Protein AF-A0A1S1NM81-F1 (afdb_monomer_lite)

Sequence (89 aa):
MKRVQRADGLRQLLLSDRQHDLKRWPTGQPDPFAEALCAGAPVAVSAAQLMRALMHAGLPHEQFCYGRSDYGKTFVLDERDQLTEHNGG

pLDDT: mean 87.68, std 15.46, range [35.44, 96.44]

Radius of gyration: 13.31 Å; chains: 1; bounding box: 32×29×36 Å

Structure (mmCIF, N/CA/C/O backbone):
data_AF-A0A1S1NM81-F1
#
_entry.id   AF-A0A1S1NM81-F1
#
loop_
_atom_site.group_PDB
_atom_site.id
_atom_site.type_symbol
_atom_site.label_atom_id
_atom_site.label_alt_id
_atom_site.label_comp_id
_atom_site.label_asym_id
_atom_site.label_entity_id
_atom_site.label_seq_id
_atom_site.pdbx_PDB_ins_code
_atom_site.Cartn_x
_atom_site.Cartn_y
_atom_site.Cartn_z
_atom_site.occupancy
_atom_site.B_iso_or_equiv
_atom_site.auth_seq_id
_atom_site.auth_comp_id
_atom_site.auth_asym_id
_atom_site.auth_atom_id
_atom_site.pdbx_PDB_model_num
ATOM 1 N N . MET A 1 1 ? -19.378 -12.274 -18.421 1.00 36.72 1 MET A N 1
ATOM 2 C CA . MET A 1 1 ? -18.814 -11.060 -17.788 1.00 36.72 1 MET A CA 1
ATOM 3 C C . MET A 1 1 ? -18.345 -11.434 -16.390 1.00 36.72 1 MET A C 1
ATOM 5 O O . MET A 1 1 ? -19.157 -11.878 -15.588 1.00 36.72 1 MET A O 1
ATOM 9 N N . LYS A 1 2 ? -17.031 -11.410 -16.144 1.00 35.44 2 LYS A N 1
ATOM 10 C CA . LYS A 1 2 ? -16.419 -11.918 -14.908 1.00 35.44 2 LYS A CA 1
ATOM 11 C C . LYS A 1 2 ? -16.599 -10.858 -13.816 1.00 35.44 2 LYS A C 1
ATOM 13 O O . LYS A 1 2 ? -16.050 -9.769 -13.918 1.00 35.44 2 LYS A O 1
ATOM 18 N N . ARG A 1 3 ? -17.445 -11.154 -12.830 1.00 39.09 3 ARG A N 1
ATOM 19 C CA . ARG A 1 3 ? -17.746 -10.290 -11.683 1.00 39.09 3 ARG A CA 1
ATOM 20 C C . ARG A 1 3 ? -16.470 -10.121 -10.853 1.00 39.09 3 ARG A C 1
ATOM 22 O O . ARG A 1 3 ? -16.025 -11.081 -10.230 1.00 39.09 3 ARG A O 1
ATOM 29 N N . VAL A 1 4 ? -15.872 -8.931 -10.893 1.00 44.00 4 VAL A N 1
ATOM 30 C CA . VAL A 1 4 ? -14.746 -8.549 -10.031 1.00 44.00 4 VAL A CA 1
ATOM 31 C C . VAL A 1 4 ? -15.272 -8.584 -8.593 1.00 44.00 4 VAL A C 1
ATOM 33 O O . VAL A 1 4 ? -16.246 -7.904 -8.266 1.00 44.00 4 VAL A O 1
ATOM 36 N N . GLN A 1 5 ? -14.725 -9.487 -7.776 1.00 44.22 5 GLN A N 1
ATOM 37 C CA . GLN A 1 5 ? -14.968 -9.529 -6.332 1.00 44.22 5 GLN A CA 1
ATOM 38 C C . GLN A 1 5 ? -14.698 -8.134 -5.766 1.00 44.22 5 GLN A C 1
ATOM 40 O O . GLN A 1 5 ? -13.712 -7.512 -6.152 1.00 44.22 5 GLN A O 1
ATOM 45 N N . ARG A 1 6 ? -15.583 -7.640 -4.890 1.00 46.97 6 ARG A N 1
ATOM 46 C CA . ARG A 1 6 ? -15.377 -6.381 -4.163 1.00 46.97 6 ARG A CA 1
ATOM 47 C C . ARG A 1 6 ? -13.946 -6.341 -3.634 1.00 46.97 6 ARG A C 1
ATOM 49 O O . ARG A 1 6 ? -13.525 -7.266 -2.942 1.00 46.97 6 ARG A O 1
ATOM 56 N N . ALA A 1 7 ? -13.209 -5.309 -4.014 1.00 53.31 7 ALA A N 1
ATOM 57 C CA . ALA A 1 7 ? -11.794 -5.195 -3.723 1.00 53.31 7 ALA A CA 1
ATOM 58 C C . ALA A 1 7 ? -11.506 -4.630 -2.316 1.00 53.31 7 ALA A C 1
ATOM 60 O O . ALA A 1 7 ? -10.344 -4.373 -2.000 1.00 53.31 7 ALA A O 1
ATOM 61 N N . ASP A 1 8 ? -12.520 -4.627 -1.432 1.00 61.03 8 ASP A N 1
ATOM 62 C CA . ASP A 1 8 ? -12.376 -4.469 0.025 1.00 61.03 8 ASP A CA 1
ATOM 63 C C . ASP A 1 8 ? -11.191 -5.307 0.550 1.00 61.03 8 ASP A C 1
ATOM 65 O O . ASP A 1 8 ? -10.460 -4.899 1.449 1.00 61.03 8 ASP A O 1
ATOM 69 N N . GLY A 1 9 ? -10.953 -6.478 -0.059 1.00 85.75 9 GLY A N 1
ATOM 70 C CA . GLY A 1 9 ? -9.823 -7.347 0.251 1.00 85.75 9 GLY A CA 1
ATOM 71 C C . GLY A 1 9 ? -8.462 -6.652 0.163 1.00 85.75 9 GLY A C 1
ATOM 72 O O . GLY A 1 9 ? -7.688 -6.748 1.108 1.00 85.75 9 GLY A O 1
ATOM 73 N N . LEU A 1 10 ? -8.153 -5.920 -0.912 1.00 91.50 10 LEU A N 1
ATOM 74 C CA . LEU A 1 10 ? -6.821 -5.321 -1.072 1.00 91.50 10 LEU A CA 1
ATOM 75 C C . LEU A 1 10 ? -6.566 -4.217 -0.040 1.00 91.50 10 LEU A C 1
ATOM 77 O O . LEU A 1 10 ? -5.492 -4.165 0.561 1.00 91.50 10 LEU A O 1
ATOM 81 N N . ARG A 1 11 ? -7.571 -3.376 0.216 1.00 94.62 11 ARG A N 1
ATOM 82 C CA . ARG A 1 11 ? -7.514 -2.339 1.253 1.00 94.62 11 ARG A CA 1
ATOM 83 C C . ARG A 1 11 ? -7.273 -2.942 2.634 1.00 94.62 11 ARG A C 1
ATOM 85 O O . ARG A 1 11 ? -6.402 -2.473 3.363 1.00 94.62 11 ARG A O 1
ATOM 92 N N . GLN A 1 12 ? -7.989 -4.016 2.970 1.00 92.62 12 GLN A N 1
ATOM 93 C CA . GLN A 1 12 ? -7.813 -4.728 4.239 1.00 92.62 12 GLN A CA 1
ATOM 94 C C . GLN A 1 12 ? -6.436 -5.392 4.355 1.00 92.62 12 GLN A C 1
ATOM 96 O O . GLN A 1 12 ? -5.835 -5.362 5.426 1.00 92.62 12 GLN A O 1
ATOM 101 N N . LEU A 1 13 ? -5.896 -5.939 3.263 1.00 94.25 13 LEU A N 1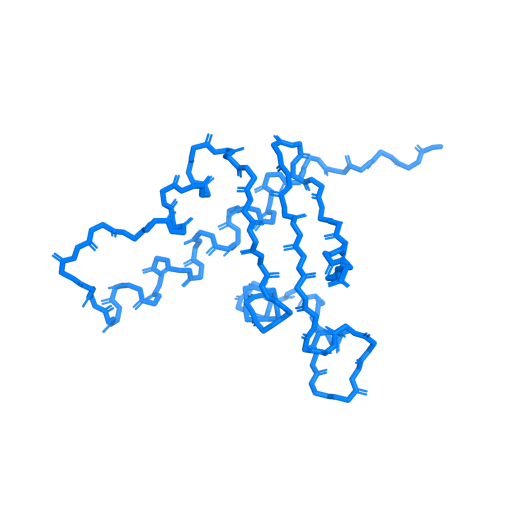
ATOM 102 C CA . LEU A 1 13 ? -4.548 -6.513 3.248 1.00 94.25 13 LEU A CA 1
ATOM 103 C C . LEU A 1 13 ? -3.475 -5.458 3.526 1.00 94.25 13 LEU A C 1
ATOM 105 O O . LEU A 1 13 ? -2.603 -5.676 4.366 1.00 94.25 13 LEU A O 1
ATOM 109 N N . LEU A 1 14 ? -3.566 -4.303 2.864 1.00 95.94 14 LEU A N 1
ATOM 110 C CA . LEU A 1 14 ? -2.650 -3.183 3.086 1.00 95.94 14 LEU A CA 1
ATOM 111 C C . LEU A 1 14 ? -2.755 -2.649 4.518 1.00 95.94 14 LEU A C 1
ATOM 113 O O . LEU A 1 14 ? -1.736 -2.375 5.151 1.00 95.94 14 LEU A O 1
ATOM 117 N N . LEU A 1 15 ? -3.976 -2.544 5.046 1.00 94.88 15 LEU A N 1
ATOM 118 C CA . LEU A 1 15 ? -4.205 -2.105 6.418 1.00 94.88 15 LEU A CA 1
ATOM 119 C C . LEU A 1 15 ? -3.628 -3.104 7.429 1.00 94.88 15 LEU A C 1
ATOM 121 O O . LEU A 1 15 ? -2.952 -2.691 8.368 1.00 94.88 15 LEU A O 1
ATOM 125 N N . SER A 1 16 ? -3.835 -4.406 7.222 1.00 93.50 16 SER A N 1
ATOM 126 C CA . SER A 1 16 ? -3.307 -5.459 8.095 1.00 93.50 16 SER A CA 1
ATOM 127 C C . SER A 1 16 ? -1.776 -5.507 8.085 1.00 93.50 16 SER A C 1
ATOM 129 O O . SER A 1 16 ? -1.169 -5.620 9.151 1.00 93.50 16 SER A O 1
ATOM 131 N N . ASP A 1 17 ? -1.138 -5.401 6.912 1.00 94.62 17 ASP A N 1
ATOM 132 C CA . ASP A 1 17 ? 0.328 -5.321 6.807 1.00 94.62 17 ASP A CA 1
ATOM 133 C C . ASP A 1 17 ? 0.860 -4.080 7.536 1.00 94.62 17 ASP A C 1
ATOM 135 O O . ASP A 1 17 ? 1.789 -4.168 8.343 1.00 94.62 17 ASP A O 1
ATOM 139 N N . ARG A 1 18 ? 0.209 -2.925 7.344 1.00 94.31 18 ARG A N 1
ATOM 140 C CA . ARG A 1 18 ? 0.619 -1.682 8.000 1.00 94.31 18 ARG A CA 1
ATOM 141 C C .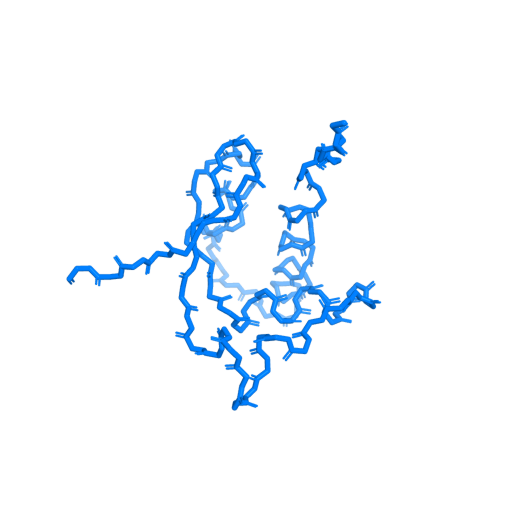 ARG A 1 18 ? 0.442 -1.728 9.515 1.00 94.31 18 ARG A C 1
ATOM 143 O O . ARG A 1 18 ? 1.328 -1.288 10.243 1.00 94.31 18 ARG A O 1
ATOM 150 N N . GLN A 1 19 ? -0.663 -2.277 10.009 1.00 92.06 19 GLN A N 1
ATOM 151 C CA . GLN A 1 19 ? -0.897 -2.452 11.445 1.00 92.06 19 GLN A CA 1
ATOM 152 C C . GLN A 1 19 ? 0.129 -3.394 12.079 1.00 92.06 19 GLN A C 1
ATOM 154 O O . GLN A 1 19 ? 0.598 -3.135 13.190 1.00 92.06 19 GLN A O 1
ATOM 159 N N . HIS A 1 20 ? 0.515 -4.461 11.376 1.00 89.94 20 HIS A N 1
ATOM 160 C CA . HIS A 1 20 ? 1.588 -5.344 11.818 1.00 89.94 20 HIS A CA 1
ATOM 161 C C . HIS A 1 20 ? 2.923 -4.588 11.950 1.00 89.94 20 HIS A C 1
ATOM 163 O O . HIS A 1 20 ? 3.593 -4.703 12.981 1.00 89.94 20 HIS A O 1
ATOM 169 N N . ASP A 1 21 ? 3.270 -3.752 10.967 1.00 89.94 21 ASP A N 1
ATOM 170 C CA . ASP A 1 21 ? 4.464 -2.902 11.024 1.00 89.94 21 ASP A CA 1
ATOM 171 C C . ASP A 1 21 ? 4.409 -1.896 12.178 1.00 89.94 21 ASP A C 1
ATOM 173 O O . ASP A 1 21 ? 5.376 -1.791 12.928 1.00 89.94 21 ASP A O 1
ATOM 177 N N . LEU A 1 22 ? 3.284 -1.201 12.366 1.00 90.81 22 LEU A N 1
ATOM 178 C CA . LEU A 1 22 ? 3.110 -0.206 13.433 1.00 90.81 22 LEU A CA 1
ATOM 179 C C . LEU A 1 22 ? 3.131 -0.832 14.833 1.00 90.81 22 LEU A C 1
ATOM 181 O O . LEU A 1 22 ? 3.596 -0.200 15.779 1.00 90.81 22 LEU A O 1
ATOM 185 N N . LYS A 1 23 ? 2.680 -2.084 14.981 1.00 90.25 23 LYS A N 1
ATOM 186 C CA . LYS A 1 23 ? 2.812 -2.833 16.239 1.00 90.25 23 LYS A CA 1
ATOM 187 C C . LYS A 1 23 ? 4.277 -3.123 16.567 1.00 90.25 23 LYS A C 1
ATOM 189 O O . LYS A 1 23 ? 4.655 -3.117 17.737 1.00 90.25 23 LYS A O 1
ATOM 194 N N . ARG A 1 24 ? 5.092 -3.402 15.546 1.00 91.06 24 ARG A N 1
ATOM 195 C CA . ARG A 1 24 ? 6.526 -3.679 15.702 1.00 91.06 24 ARG A CA 1
ATOM 196 C C . ARG A 1 24 ? 7.353 -2.399 15.848 1.00 91.06 24 ARG A C 1
ATOM 198 O O . ARG A 1 24 ? 8.317 -2.393 16.607 1.00 91.06 24 ARG A O 1
ATOM 205 N N . TRP A 1 25 ? 6.967 -1.339 15.144 1.00 89.81 25 TRP A N 1
ATOM 206 C CA . TRP A 1 25 ? 7.663 -0.055 15.068 1.00 89.81 25 TRP A CA 1
ATOM 207 C C . TRP A 1 25 ? 6.664 1.109 15.186 1.00 89.81 25 TRP A C 1
ATOM 209 O O . TRP A 1 25 ? 6.276 1.700 14.174 1.00 89.81 25 TRP A O 1
ATOM 219 N N . PRO A 1 26 ? 6.225 1.448 16.409 1.00 89.25 26 PRO A N 1
ATOM 220 C CA . PRO A 1 26 ? 5.272 2.532 16.616 1.00 89.25 26 PRO A CA 1
ATOM 221 C C . PRO A 1 26 ? 5.840 3.886 16.173 1.00 89.25 26 PRO A C 1
ATOM 223 O O . PRO A 1 26 ? 6.972 4.232 16.504 1.00 89.25 26 PRO A O 1
ATOM 226 N N . THR A 1 27 ? 5.039 4.682 15.464 1.00 85.19 27 THR A N 1
ATOM 227 C CA . THR A 1 27 ? 5.443 5.990 14.912 1.00 85.19 27 THR A CA 1
ATOM 228 C C . THR A 1 27 ? 5.199 7.170 15.859 1.00 85.19 27 THR A C 1
ATOM 230 O O . THR A 1 27 ? 5.573 8.293 15.536 1.00 85.19 27 THR A O 1
ATOM 233 N N . GLY A 1 28 ? 4.557 6.957 17.016 1.00 88.62 28 GLY A N 1
ATOM 234 C CA . GLY A 1 28 ? 4.235 8.002 18.007 1.00 88.62 28 GLY A CA 1
ATOM 235 C C . GLY A 1 28 ? 3.198 9.046 17.557 1.00 88.62 28 GLY A C 1
ATOM 236 O O . GLY A 1 28 ? 2.747 9.847 18.370 1.00 88.62 28 GLY A O 1
ATOM 237 N N . GLN A 1 29 ? 2.806 9.023 16.285 1.00 87.69 29 GLN A N 1
ATOM 238 C CA . GLN A 1 29 ? 1.785 9.857 15.656 1.00 87.69 29 GLN A CA 1
ATOM 239 C C . GLN A 1 29 ? 0.844 8.965 14.837 1.00 87.69 29 GLN A C 1
ATOM 241 O O . GLN A 1 29 ? 1.271 7.875 14.426 1.00 87.69 29 GLN A O 1
ATOM 246 N N . PRO A 1 30 ? -0.403 9.407 14.583 1.00 87.19 30 PRO A N 1
ATOM 247 C CA . PRO A 1 30 ? -1.303 8.707 13.678 1.00 87.19 30 PRO A CA 1
ATOM 248 C C . PRO A 1 30 ? -0.661 8.510 12.304 1.00 87.19 30 PRO A C 1
ATOM 250 O O . PRO A 1 30 ? 0.111 9.351 11.844 1.00 87.19 30 PRO A O 1
ATOM 253 N N . ASP A 1 31 ? -0.940 7.371 11.675 1.00 92.75 31 ASP A N 1
ATOM 254 C CA . ASP A 1 31 ? -0.367 7.005 10.383 1.00 92.75 31 ASP A CA 1
ATOM 255 C C . ASP A 1 31 ? -1.324 7.407 9.251 1.00 92.75 31 ASP A C 1
ATOM 257 O O . ASP A 1 31 ? -2.338 6.728 9.063 1.00 92.75 31 ASP A O 1
ATOM 261 N N . PRO A 1 32 ? -1.017 8.456 8.462 1.00 93.06 32 PRO A N 1
ATOM 262 C CA . PRO A 1 32 ? -1.947 8.981 7.460 1.00 93.06 32 PRO A CA 1
ATOM 263 C C . PRO A 1 32 ? -2.325 7.945 6.398 1.00 93.06 32 PRO A C 1
ATOM 265 O O . PRO A 1 32 ? -3.423 7.975 5.849 1.00 93.06 32 PRO A O 1
ATOM 268 N N . PHE A 1 33 ? -1.420 7.002 6.117 1.00 94.44 33 PHE A N 1
ATOM 269 C CA . PHE A 1 33 ? -1.682 5.911 5.185 1.00 94.44 33 PHE A CA 1
ATOM 270 C C . PHE A 1 33 ? -2.748 4.949 5.727 1.00 94.44 33 PHE A C 1
ATOM 272 O O . PHE A 1 33 ? -3.722 4.665 5.032 1.00 94.44 33 PHE A O 1
ATOM 279 N N . ALA A 1 34 ? -2.609 4.485 6.973 1.00 94.25 34 ALA A N 1
ATOM 280 C CA . ALA A 1 34 ? -3.618 3.648 7.619 1.00 94.25 34 ALA A CA 1
ATOM 281 C C . ALA A 1 34 ? -4.962 4.377 7.789 1.00 94.25 34 ALA A C 1
ATOM 283 O O . ALA A 1 34 ? -6.010 3.771 7.578 1.00 94.25 34 ALA A O 1
ATOM 284 N N . GLU A 1 35 ? -4.951 5.671 8.120 1.00 95.12 35 GLU A N 1
ATOM 285 C CA . GLU A 1 35 ? -6.173 6.478 8.220 1.00 95.12 35 GLU A CA 1
ATOM 286 C C . GLU A 1 35 ? -6.901 6.583 6.879 1.00 95.12 35 GLU A C 1
ATOM 288 O O . GLU A 1 35 ? -8.103 6.324 6.810 1.00 95.12 35 GLU A O 1
ATOM 293 N N . ALA A 1 36 ? -6.179 6.888 5.798 1.00 94.56 36 ALA A N 1
ATOM 294 C CA . ALA A 1 36 ? -6.755 6.969 4.461 1.00 94.56 36 ALA A CA 1
ATOM 295 C C . ALA A 1 36 ? -7.275 5.605 3.969 1.00 94.56 36 ALA A C 1
ATOM 297 O O . ALA A 1 36 ? -8.338 5.534 3.345 1.00 94.56 36 ALA A O 1
ATOM 298 N N . LEU A 1 37 ? -6.584 4.509 4.314 1.00 94.44 37 LEU A N 1
ATOM 299 C CA . LEU A 1 37 ? -7.079 3.152 4.081 1.00 94.44 37 LEU A CA 1
ATOM 300 C C . LEU A 1 37 ? -8.406 2.916 4.812 1.00 94.44 37 LEU A C 1
ATOM 302 O O . LEU A 1 37 ? -9.373 2.526 4.163 1.00 94.44 37 LEU A O 1
ATOM 306 N N . CYS A 1 38 ? -8.483 3.204 6.114 1.00 93.44 38 CYS A N 1
ATOM 307 C CA . CYS A 1 38 ? -9.702 3.056 6.918 1.00 93.44 38 CYS A CA 1
ATOM 308 C C . CYS A 1 38 ? -10.863 3.933 6.427 1.00 93.44 38 CYS A C 1
ATOM 310 O O . CYS A 1 38 ? -12.011 3.499 6.457 1.00 93.44 38 CYS A O 1
ATOM 312 N N . ALA A 1 39 ? -10.571 5.151 5.969 1.00 93.69 39 ALA A N 1
ATOM 313 C CA . ALA A 1 39 ? -11.570 6.107 5.500 1.00 93.69 39 ALA A CA 1
ATOM 314 C C . ALA A 1 39 ? -12.141 5.775 4.110 1.00 93.69 39 ALA A C 1
ATOM 316 O O . ALA A 1 39 ? -13.040 6.470 3.645 1.00 93.69 39 ALA A O 1
ATOM 317 N N . GLY A 1 40 ? -11.614 4.755 3.422 1.00 93.31 40 GLY A N 1
ATOM 318 C CA . GLY A 1 40 ? -11.998 4.465 2.039 1.00 93.31 40 GLY A CA 1
ATOM 319 C C . GLY A 1 40 ? -11.475 5.498 1.035 1.00 93.31 40 GLY A C 1
ATOM 320 O O . GLY A 1 40 ? -11.886 5.481 -0.118 1.00 93.31 40 GLY A O 1
ATOM 321 N N . ALA A 1 41 ? -10.568 6.388 1.448 1.00 94.75 41 ALA A N 1
ATOM 322 C CA . ALA A 1 41 ? -10.029 7.428 0.583 1.00 94.75 41 ALA A CA 1
ATOM 323 C C . ALA A 1 41 ? -9.106 6.830 -0.499 1.00 94.75 41 ALA A C 1
ATOM 325 O O . ALA A 1 41 ? -8.546 5.737 -0.297 1.00 94.75 41 ALA A O 1
ATOM 326 N N . PRO A 1 42 ? -8.908 7.536 -1.629 1.00 95.06 42 PRO A N 1
ATOM 327 C CA . PRO A 1 42 ? -7.865 7.198 -2.585 1.00 95.06 42 PRO A CA 1
ATOM 328 C C . PRO A 1 42 ? -6.486 7.229 -1.926 1.00 95.06 42 PRO A C 1
ATOM 330 O O . PRO A 1 42 ? -6.135 8.202 -1.257 1.00 95.06 42 PRO A O 1
ATOM 333 N N . VAL A 1 43 ? -5.685 6.184 -2.134 1.00 95.62 43 VAL A N 1
ATOM 334 C CA . VAL A 1 43 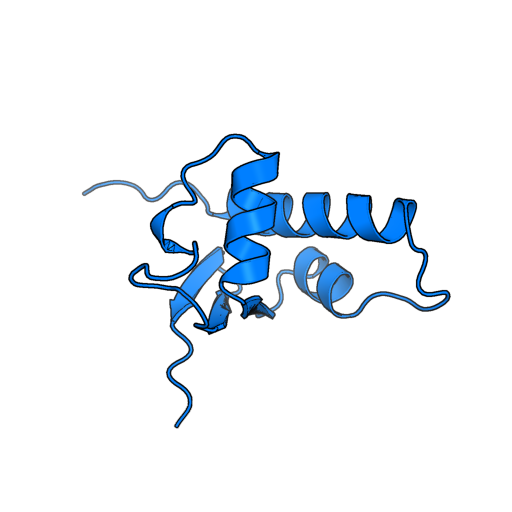? -4.332 6.095 -1.568 1.00 95.62 43 VAL A CA 1
ATOM 335 C C . VAL A 1 43 ? -3.308 5.703 -2.619 1.00 95.62 43 VAL A C 1
ATOM 337 O O . VAL A 1 43 ? -3.533 4.793 -3.416 1.00 95.62 43 VAL A O 1
ATOM 340 N N . ALA A 1 44 ? -2.157 6.374 -2.593 1.00 96.06 44 ALA A N 1
ATOM 341 C CA . ALA A 1 44 ? -0.996 5.953 -3.360 1.00 96.06 44 ALA A CA 1
ATOM 342 C C . ALA A 1 44 ? -0.337 4.748 -2.674 1.00 96.06 44 ALA A C 1
ATOM 344 O O . ALA A 1 44 ? -0.036 4.788 -1.480 1.00 96.06 44 ALA A O 1
ATOM 345 N N . VAL A 1 45 ? -0.105 3.681 -3.433 1.00 95.75 45 VAL A N 1
ATOM 346 C CA . VAL A 1 45 ? 0.482 2.427 -2.960 1.00 95.75 45 VAL A CA 1
ATOM 347 C C . VAL A 1 45 ? 1.631 2.044 -3.883 1.00 95.75 45 VAL A C 1
ATOM 349 O O . VAL A 1 45 ? 1.457 1.905 -5.091 1.00 95.75 45 VAL A O 1
ATOM 352 N N . SER A 1 46 ? 2.822 1.860 -3.328 1.00 96.38 46 SER A N 1
ATOM 353 C CA . SER A 1 46 ? 3.975 1.373 -4.088 1.00 96.38 46 SER A CA 1
ATOM 354 C C . SER A 1 46 ? 3.866 -0.124 -4.390 1.00 96.38 46 SER A C 1
ATOM 356 O O . SER A 1 46 ? 3.286 -0.896 -3.622 1.00 96.38 46 SER A O 1
ATOM 358 N N . ALA A 1 47 ? 4.525 -0.564 -5.461 1.00 95.75 47 ALA A N 1
ATOM 359 C CA . ALA A 1 47 ? 4.704 -1.978 -5.776 1.00 95.75 47 ALA A CA 1
ATOM 360 C C . ALA A 1 47 ? 5.307 -2.767 -4.604 1.00 95.75 47 ALA A C 1
ATOM 362 O O . ALA A 1 47 ? 4.898 -3.893 -4.342 1.00 95.75 47 ALA A O 1
ATOM 363 N N . ALA A 1 48 ? 6.228 -2.165 -3.844 1.00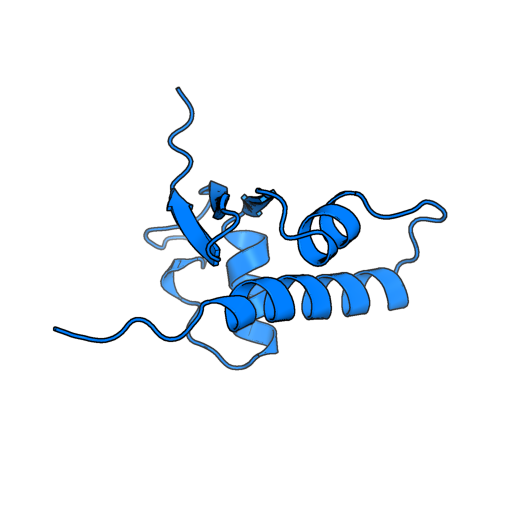 95.88 48 ALA A N 1
ATOM 364 C CA . ALA A 1 48 ? 6.818 -2.798 -2.667 1.00 95.88 48 ALA A CA 1
ATOM 365 C C . ALA A 1 48 ? 5.785 -3.040 -1.551 1.00 95.88 48 ALA A C 1
ATOM 367 O O . ALA A 1 48 ? 5.790 -4.107 -0.937 1.00 95.88 48 ALA A O 1
ATOM 368 N N . GLN A 1 49 ? 4.880 -2.085 -1.303 1.00 95.94 49 GLN A N 1
ATOM 369 C CA . GLN A 1 49 ? 3.786 -2.257 -0.338 1.00 95.94 49 GLN A CA 1
ATOM 370 C C . GLN A 1 49 ? 2.804 -3.344 -0.793 1.00 95.94 49 GLN A C 1
ATOM 372 O O . GLN A 1 49 ? 2.431 -4.197 0.009 1.00 95.94 49 GLN A O 1
ATOM 377 N N . LEU A 1 50 ? 2.440 -3.365 -2.081 1.00 96.12 50 LEU A N 1
ATOM 378 C CA . LEU A 1 50 ? 1.584 -4.412 -2.653 1.00 96.12 50 LEU A CA 1
ATOM 379 C C . LEU A 1 50 ? 2.233 -5.792 -2.541 1.00 96.12 50 LEU A C 1
ATOM 381 O O . LEU A 1 50 ? 1.606 -6.727 -2.051 1.00 96.12 50 LEU A O 1
ATOM 385 N N . MET A 1 51 ? 3.504 -5.905 -2.935 1.00 96.44 51 MET A N 1
ATOM 386 C CA . MET A 1 51 ? 4.277 -7.140 -2.840 1.00 96.44 51 MET A CA 1
ATOM 387 C C . MET A 1 51 ? 4.247 -7.693 -1.415 1.00 96.44 51 MET A C 1
ATOM 389 O O . MET A 1 51 ? 3.926 -8.860 -1.218 1.00 96.44 51 MET A O 1
ATOM 393 N N . ARG A 1 52 ? 4.559 -6.853 -0.420 1.00 95.81 52 ARG A N 1
ATOM 394 C CA . ARG A 1 52 ? 4.602 -7.254 0.989 1.00 95.81 52 ARG A CA 1
ATOM 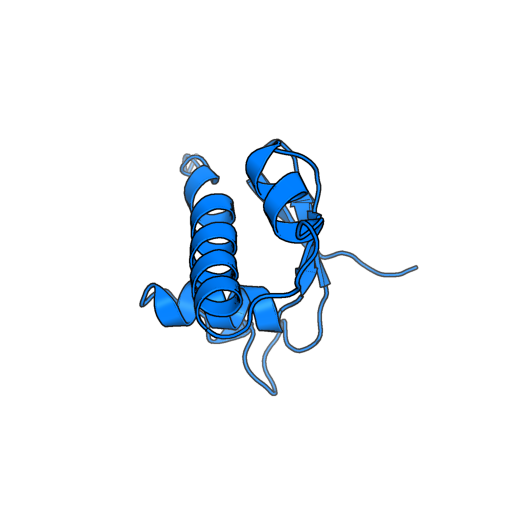395 C C . ARG A 1 52 ? 3.240 -7.691 1.516 1.00 95.81 52 ARG A C 1
ATOM 397 O O . ARG A 1 52 ? 3.141 -8.773 2.089 1.00 95.81 52 ARG A O 1
ATOM 404 N N . ALA A 1 53 ? 2.201 -6.886 1.295 1.00 95.44 53 ALA A N 1
ATOM 405 C CA . ALA A 1 53 ? 0.858 -7.194 1.777 1.00 95.44 53 ALA A CA 1
ATOM 406 C C . ALA A 1 53 ? 0.321 -8.505 1.178 1.00 95.44 53 ALA A C 1
ATOM 408 O O . ALA A 1 53 ? -0.240 -9.335 1.894 1.00 95.44 53 ALA A O 1
ATOM 409 N N . LEU A 1 54 ? 0.547 -8.732 -0.121 1.00 95.25 54 LEU A N 1
ATOM 410 C CA . LEU A 1 54 ? 0.154 -9.965 -0.805 1.00 95.25 54 LEU A CA 1
ATOM 411 C C . LEU A 1 54 ? 0.990 -11.165 -0.341 1.00 95.25 54 LEU A C 1
ATOM 413 O O . LEU A 1 54 ? 0.430 -12.221 -0.055 1.00 95.25 54 LEU A O 1
ATOM 417 N N . MET A 1 55 ? 2.307 -10.998 -0.188 1.00 94.75 55 MET A N 1
ATOM 418 C CA . MET A 1 55 ? 3.206 -12.039 0.319 1.00 94.75 55 MET A CA 1
ATOM 419 C C . MET A 1 55 ? 2.812 -12.496 1.729 1.00 94.75 55 MET A C 1
ATOM 421 O O . MET A 1 55 ? 2.715 -13.696 1.976 1.00 94.75 55 MET A O 1
ATOM 425 N N . HIS A 1 56 ? 2.537 -11.565 2.648 1.00 92.94 56 HIS A N 1
ATOM 426 C CA . HIS A 1 56 ? 2.092 -11.890 4.008 1.00 92.94 56 HIS A CA 1
ATOM 427 C C . HIS A 1 56 ? 0.734 -12.604 4.042 1.00 92.94 56 HIS A C 1
ATOM 429 O O . HIS A 1 56 ? 0.477 -13.391 4.950 1.00 92.94 56 HIS A O 1
ATOM 435 N N . ALA A 1 57 ? -0.111 -12.373 3.039 1.00 90.94 57 ALA A N 1
ATOM 436 C CA . ALA A 1 57 ? -1.384 -13.061 2.873 1.00 90.94 57 ALA A CA 1
ATOM 437 C C . ALA A 1 57 ? -1.279 -14.403 2.126 1.00 90.94 57 ALA A C 1
ATOM 439 O O . ALA A 1 57 ? -2.295 -15.071 1.939 1.00 90.94 57 ALA A O 1
ATOM 440 N N . GLY A 1 58 ? -0.084 -14.797 1.666 1.00 93.31 58 GLY A N 1
ATOM 441 C CA . GLY A 1 58 ? 0.104 -15.990 0.835 1.00 93.31 58 GLY A CA 1
ATOM 442 C C . GLY A 1 58 ? -0.528 -15.874 -0.558 1.00 93.31 58 GLY A C 1
ATOM 443 O O . GLY A 1 58 ? -0.901 -16.886 -1.150 1.00 93.31 58 GLY A O 1
ATOM 444 N N . LEU A 1 59 ? -0.684 -14.650 -1.070 1.00 93.44 59 LEU A N 1
ATOM 445 C CA . LEU A 1 59 ? -1.269 -14.354 -2.377 1.00 93.44 59 LEU A CA 1
ATOM 446 C C . LEU A 1 59 ? -0.186 -14.141 -3.455 1.00 93.44 59 LEU A C 1
ATOM 448 O O . LEU A 1 59 ? 0.964 -13.824 -3.123 1.00 93.44 59 LEU A O 1
ATOM 452 N N . PRO A 1 60 ? -0.541 -14.283 -4.750 1.00 94.06 60 PRO A N 1
ATOM 453 C CA . PRO A 1 60 ? 0.370 -13.983 -5.853 1.00 94.06 60 PRO A CA 1
ATOM 454 C C . PRO A 1 60 ? 0.895 -12.548 -5.768 1.00 94.06 60 PRO A C 1
ATOM 456 O O . PRO A 1 60 ? 0.119 -11.603 -5.637 1.00 94.06 60 PRO A O 1
ATOM 459 N N . HIS A 1 61 ? 2.211 -12.391 -5.835 1.00 94.31 61 HIS A N 1
ATOM 460 C CA . HIS A 1 61 ? 2.910 -11.115 -5.624 1.00 94.31 61 HIS A CA 1
ATOM 461 C C . HIS A 1 61 ? 4.120 -10.938 -6.551 1.00 94.31 61 HIS A C 1
ATOM 463 O O . HIS A 1 61 ? 4.770 -9.892 -6.544 1.00 94.31 61 HIS A O 1
ATOM 469 N N . GLU A 1 62 ? 4.416 -11.940 -7.375 1.00 95.56 62 GLU A N 1
ATOM 470 C CA . GLU A 1 62 ? 5.633 -12.053 -8.168 1.00 95.56 62 GLU A CA 1
ATOM 471 C C . GLU A 1 62 ? 5.775 -10.905 -9.166 1.00 95.56 62 GLU A C 1
ATOM 473 O O . GLU A 1 62 ? 6.889 -10.480 -9.441 1.00 95.56 62 GLU A O 1
ATOM 478 N N . GLN A 1 63 ? 4.672 -10.363 -9.688 1.00 94.94 63 GLN A N 1
ATOM 479 C CA . GLN A 1 63 ? 4.705 -9.244 -10.639 1.00 94.94 63 GLN A CA 1
ATOM 480 C C . GLN A 1 63 ? 5.308 -7.957 -10.051 1.00 94.94 63 GLN A C 1
ATOM 482 O O . GLN A 1 63 ? 5.842 -7.136 -10.797 1.00 94.94 63 GLN A O 1
ATOM 487 N N . PHE A 1 64 ? 5.282 -7.814 -8.723 1.00 95.12 64 PHE A N 1
ATOM 488 C CA . PHE A 1 64 ? 5.810 -6.661 -7.995 1.00 95.12 64 PHE A CA 1
ATOM 489 C C . PHE A 1 64 ? 7.257 -6.861 -7.504 1.00 95.12 64 PHE A C 1
ATOM 491 O O . PHE A 1 64 ? 7.870 -5.926 -6.985 1.00 95.12 64 PHE A O 1
ATOM 498 N N . CYS A 1 65 ? 7.814 -8.070 -7.644 1.00 93.81 65 CYS A N 1
ATOM 499 C CA . CYS A 1 65 ? 9.182 -8.382 -7.233 1.00 93.81 65 CYS A CA 1
ATOM 500 C C . CYS A 1 65 ? 10.229 -7.699 -8.125 1.00 93.81 65 CYS A C 1
ATOM 502 O O . CYS A 1 65 ? 9.958 -7.322 -9.262 1.00 93.81 65 CYS A O 1
ATOM 504 N N . TYR A 1 66 ? 11.466 -7.595 -7.631 1.00 92.88 66 TYR A N 1
ATOM 505 C CA . TYR A 1 66 ? 12.591 -7.055 -8.399 1.00 92.88 66 TYR A CA 1
ATOM 506 C C . TYR A 1 66 ? 12.726 -7.702 -9.788 1.00 92.88 66 TYR A C 1
ATOM 508 O O . TYR A 1 66 ? 12.701 -8.927 -9.922 1.00 92.88 66 TYR A O 1
ATOM 516 N N . GLY A 1 67 ? 12.887 -6.869 -10.821 1.00 92.94 67 GLY A N 1
ATOM 517 C CA . GLY A 1 67 ? 13.051 -7.315 -12.210 1.00 92.94 67 GLY A CA 1
ATOM 518 C C . GLY A 1 67 ? 11.766 -7.814 -12.881 1.00 92.94 67 GLY A C 1
ATOM 519 O O . GLY A 1 67 ? 11.838 -8.506 -13.897 1.00 92.94 67 GLY A O 1
ATOM 520 N N . ARG A 1 68 ? 10.595 -7.512 -12.311 1.00 95.88 68 ARG A N 1
ATOM 521 C CA . ARG A 1 68 ? 9.280 -7.885 -12.853 1.00 95.88 68 ARG A CA 1
ATOM 522 C C . ARG A 1 68 ? 8.503 -6.657 -13.323 1.00 95.88 68 ARG A C 1
ATOM 524 O O . ARG A 1 68 ? 8.948 -5.528 -13.135 1.00 95.88 68 ARG A O 1
ATOM 531 N N . SER A 1 69 ? 7.377 -6.896 -13.994 1.00 92.00 69 SER A N 1
ATOM 532 C CA . SER A 1 69 ? 6.635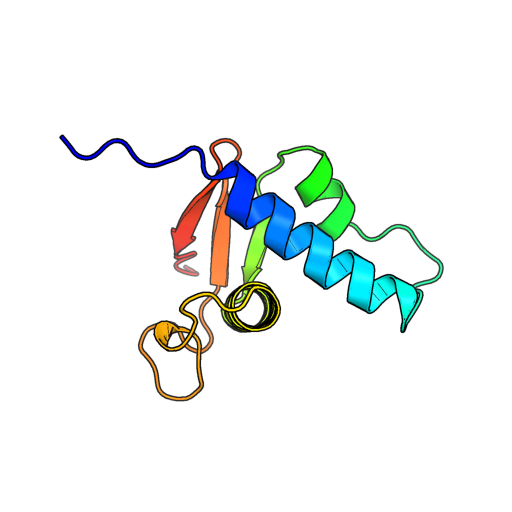 -5.892 -14.774 1.00 92.00 69 SER A CA 1
ATOM 533 C C . SER A 1 69 ? 6.213 -4.667 -13.977 1.00 92.00 69 SER A C 1
ATOM 535 O O . SER A 1 69 ? 6.186 -3.572 -14.533 1.00 92.00 69 SER A O 1
ATOM 537 N N . ASP A 1 70 ? 5.907 -4.849 -12.695 1.00 94.12 70 ASP A N 1
ATOM 538 C CA . ASP A 1 70 ? 5.409 -3.782 -11.835 1.00 94.12 70 ASP A CA 1
ATOM 539 C C . ASP A 1 70 ? 6.426 -3.325 -10.795 1.00 94.12 70 ASP A C 1
ATOM 541 O O . ASP A 1 70 ? 6.107 -2.528 -9.914 1.00 94.12 70 ASP A O 1
ATOM 545 N N . TYR A 1 71 ? 7.670 -3.795 -10.895 1.00 93.88 71 TYR A N 1
ATOM 546 C CA . TYR A 1 71 ? 8.725 -3.377 -9.989 1.00 93.88 71 TYR A CA 1
ATOM 547 C C . TYR A 1 71 ? 8.934 -1.858 -10.026 1.00 93.88 71 TYR A C 1
ATOM 549 O O . TYR A 1 71 ? 9.083 -1.260 -11.089 1.00 93.88 71 TYR A O 1
ATOM 557 N N . GLY A 1 72 ? 8.984 -1.239 -8.843 1.00 93.88 72 GLY A N 1
ATOM 558 C CA . GLY A 1 72 ? 9.249 0.195 -8.689 1.00 93.88 72 GLY A CA 1
ATOM 559 C C . GLY A 1 72 ? 8.087 1.118 -9.069 1.00 93.88 72 GLY A C 1
ATOM 560 O O . GLY A 1 72 ? 8.226 2.330 -8.933 1.00 93.88 72 GLY A O 1
ATOM 561 N N . LYS A 1 73 ? 6.945 0.575 -9.507 1.00 94.88 73 LYS A N 1
ATOM 562 C CA . LYS A 1 73 ? 5.764 1.373 -9.846 1.00 94.88 73 LYS A CA 1
ATOM 563 C C . LYS A 1 73 ? 5.008 1.860 -8.614 1.00 94.88 73 LYS A C 1
ATOM 565 O O . LYS A 1 73 ? 5.088 1.274 -7.530 1.00 94.88 73 LYS A O 1
ATOM 570 N N . THR A 1 74 ? 4.205 2.894 -8.829 1.00 96.06 74 THR A N 1
ATOM 571 C CA . THR A 1 74 ? 3.208 3.387 -7.877 1.00 96.06 74 THR A CA 1
ATOM 572 C C . THR A 1 74 ? 1.824 3.214 -8.479 1.00 96.06 74 THR A C 1
ATOM 574 O O . THR A 1 74 ? 1.628 3.370 -9.681 1.00 96.06 74 THR A O 1
ATOM 577 N N . PHE A 1 75 ? 0.861 2.900 -7.630 1.00 94.88 75 PHE A N 1
ATOM 578 C CA . PHE A 1 75 ? -0.532 2.690 -7.976 1.00 94.88 75 PHE A CA 1
ATOM 579 C C . PHE A 1 75 ? -1.414 3.596 -7.125 1.00 94.88 75 PHE A C 1
ATOM 581 O O . PHE A 1 75 ? -1.014 4.003 -6.037 1.00 94.88 75 PHE A O 1
ATOM 588 N N . VAL A 1 76 ? -2.623 3.882 -7.590 1.00 95.81 76 VAL A N 1
ATOM 589 C CA . VAL A 1 76 ? -3.689 4.465 -6.778 1.00 95.81 76 VAL A CA 1
ATOM 590 C C . VAL A 1 76 ? -4.735 3.392 -6.533 1.00 95.81 76 VAL A C 1
ATOM 592 O O . VAL A 1 76 ? -5.264 2.818 -7.485 1.00 95.81 76 VAL A O 1
ATOM 595 N N . LEU A 1 77 ? -5.023 3.126 -5.261 1.00 95.00 77 LEU A N 1
ATOM 596 C CA . LEU A 1 77 ? -6.200 2.375 -4.845 1.00 95.00 77 LEU A CA 1
ATOM 597 C C . LEU A 1 77 ? -7.329 3.375 -4.599 1.00 95.00 77 LEU A C 1
ATOM 599 O O . LEU A 1 77 ? -7.239 4.170 -3.664 1.00 95.00 77 LEU A O 1
ATOM 603 N N . ASP A 1 78 ? -8.349 3.369 -5.452 1.00 93.88 78 ASP A N 1
ATOM 604 C CA . ASP A 1 78 ? -9.455 4.326 -5.378 1.00 93.88 78 ASP A CA 1
ATOM 605 C C . ASP A 1 78 ? -10.538 3.936 -4.346 1.00 93.88 78 ASP A C 1
ATOM 607 O O . ASP A 1 78 ? -10.450 2.924 -3.646 1.00 93.88 78 ASP A O 1
ATOM 611 N N . GLU A 1 79 ? -11.581 4.762 -4.240 1.00 93.00 79 GLU A N 1
ATOM 612 C CA . GLU A 1 79 ? -12.723 4.576 -3.322 1.00 93.00 79 GLU A CA 1
ATOM 613 C C . GLU A 1 79 ? -13.584 3.344 -3.649 1.00 93.00 79 GLU A C 1
ATOM 615 O O . GLU A 1 79 ? -14.418 2.924 -2.850 1.00 93.00 79 GLU A O 1
ATOM 620 N N . ARG A 1 80 ? -13.416 2.770 -4.845 1.00 89.94 80 ARG A N 1
ATOM 621 C CA . ARG A 1 80 ? -14.091 1.549 -5.310 1.00 89.94 80 ARG A CA 1
ATOM 622 C C . ARG A 1 80 ? -13.163 0.336 -5.240 1.00 89.94 80 ARG A C 1
ATOM 624 O O . ARG A 1 80 ? -13.446 -0.696 -5.862 1.00 89.94 80 ARG A O 1
ATOM 631 N N . ASP A 1 81 ? -12.050 0.494 -4.529 1.00 88.94 81 ASP A N 1
ATOM 632 C CA . ASP A 1 81 ? -10.959 -0.458 -4.400 1.00 88.94 81 ASP A CA 1
ATOM 633 C C . ASP A 1 81 ? -10.379 -0.920 -5.747 1.00 88.94 81 ASP A C 1
ATOM 635 O O . ASP A 1 81 ? -9.868 -2.031 -5.886 1.00 88.94 81 ASP A O 1
ATOM 639 N N . GLN A 1 82 ? -10.436 -0.074 -6.774 1.00 90.81 82 GLN A N 1
ATOM 640 C CA . GLN A 1 82 ? -9.740 -0.341 -8.025 1.00 90.81 82 GLN A CA 1
ATOM 641 C C . GLN A 1 82 ? -8.301 0.146 -7.917 1.00 90.81 82 GLN A C 1
ATOM 643 O O . GLN A 1 82 ? -8.036 1.295 -7.566 1.00 90.81 82 GLN A O 1
ATOM 648 N N . LEU A 1 83 ? -7.368 -0.748 -8.237 1.00 92.69 83 LEU A N 1
ATOM 649 C CA . LEU A 1 83 ? -5.952 -0.433 -8.307 1.00 92.69 83 LEU A CA 1
ATOM 650 C C . LEU A 1 83 ? -5.607 -0.007 -9.736 1.00 92.69 83 LEU A C 1
ATOM 652 O O . LEU A 1 83 ? -5.724 -0.802 -10.669 1.00 92.69 83 LEU A O 1
ATOM 656 N N . THR A 1 84 ? -5.174 1.237 -9.908 1.00 93.50 84 THR A N 1
ATOM 657 C CA . THR A 1 84 ? -4.748 1.785 -11.203 1.00 93.50 84 THR A CA 1
ATOM 658 C C . THR A 1 84 ? -3.294 2.227 -11.138 1.00 93.50 84 THR A C 1
ATOM 660 O O . THR A 1 84 ? -2.841 2.732 -10.115 1.00 93.50 84 THR A O 1
ATOM 663 N N . GLU A 1 85 ? -2.530 2.000 -12.204 1.00 93.50 85 GLU A N 1
ATOM 664 C CA . GLU A 1 85 ? -1.141 2.461 -12.275 1.00 93.50 85 GLU A CA 1
ATOM 665 C C . GLU A 1 85 ? -1.104 3.994 -12.261 1.00 93.50 85 GLU A C 1
ATOM 667 O O . GLU A 1 85 ? -1.764 4.654 -13.068 1.00 93.50 85 GLU A O 1
ATOM 672 N N . HIS A 1 86 ? -0.333 4.564 -11.335 1.00 85.88 86 HIS A N 1
ATOM 673 C CA . HIS A 1 86 ? -0.073 5.993 -11.295 1.00 85.88 86 HIS A CA 1
ATOM 674 C C . HIS A 1 86 ? 1.064 6.294 -12.268 1.00 85.88 86 HIS A C 1
ATOM 676 O O . HIS A 1 86 ? 2.239 6.312 -11.892 1.00 85.88 86 HIS A O 1
ATOM 682 N N . ASN A 1 87 ? 0.704 6.523 -13.528 1.00 73.88 87 ASN A N 1
ATOM 683 C CA . ASN A 1 87 ? 1.625 7.063 -14.517 1.00 73.88 87 ASN A CA 1
ATOM 684 C C . ASN A 1 87 ? 1.993 8.480 -14.065 1.00 73.88 87 ASN A C 1
ATOM 686 O O . ASN A 1 87 ? 1.213 9.413 -14.252 1.00 73.88 87 ASN A O 1
ATOM 690 N N . GLY A 1 88 ? 3.138 8.633 -13.397 1.00 56.72 88 GLY A N 1
ATOM 691 C CA . GLY A 1 88 ? 3.692 9.955 -13.128 1.00 56.72 88 GLY A CA 1
ATOM 692 C C . GLY A 1 88 ? 3.844 10.695 -14.456 1.00 56.72 88 GLY A C 1
ATOM 693 O O . GLY A 1 88 ? 4.462 10.158 -15.376 1.00 56.72 88 GLY A O 1
ATOM 694 N N . GLY A 1 89 ? 3.210 11.863 -14.565 1.00 41.22 89 GLY A N 1
ATOM 695 C CA . GLY A 1 89 ? 3.472 12.818 -15.642 1.00 41.22 89 GLY A CA 1
ATOM 696 C C . GLY A 1 89 ? 4.841 13.463 -15.500 1.00 41.22 89 GLY A C 1
ATOM 697 O O . GLY A 1 89 ? 5.343 13.526 -14.353 1.00 41.22 89 GLY A O 1
#

Foldseek 3Di:
DDDDDQLLVQLVLLLVLVVVVCVVPPPVDDDVQNVCSVVLAKDKDALVSSLRSQVVVVHDSVQSDPPHDRDGWIWILHSSRDTGTDPDD

Organism: NCBI:txid1858794

Secondary structure (DSSP, 8-state):
------THHHHHHHHHHHHHHHHHS--SS--HHHHHHHTT--EEEEHHHHHHHHHHTT---GGGSTTSTTTT-EEEE-TT--EEE----